Protein AF-A0A9P6CHI3-F1 (afdb_monomer)

Nearest PDB structures (foldseek):
  5nx4-assembly1_A  TM=9.427E-01  e=1.378E-02  Streptomyces clavuligerus
  7kje-assembly1_A  TM=9.302E-01  e=1.538E-02  Streptomyces coelicolor
  4okm-assembly4_D  TM=9.248E-01  e=1.718E-02  Streptomyces pristinaespiralis ATCC 25486
  8b4l-assembly1_E  TM=9.333E-01  e=3.154E-02  Streptomyces clavuligerus
  8b4l-assembly1_A  TM=8.328E-01  e=6.834E-02  Streptomyces clavuligerus

InterPro domains:
  IPR008949 Isoprenoid synthase domain superfamily [G3DSA:1.10.600.10] (3-107)
  IPR008949 Isoprenoid synthase domain superfamily [SSF48576] (6-106)
  IPR034686 Terpene cyclase-like 2 [PTHR35201] (8-106)

Solvent-accessible surface area (backbone atoms only — not comparable to full-atom values): 6126 Å² total; per-residue (Å²): 131,68,84,57,38,67,55,40,49,50,49,20,53,51,36,51,52,51,51,53,51,32,44,76,69,71,52,78,61,54,62,72,59,41,54,58,50,48,50,37,53,69,39,46,57,47,53,53,49,48,49,34,59,74,69,72,53,86,78,62,78,66,54,75,67,34,70,66,51,45,51,49,53,50,50,52,28,47,55,53,46,54,52,45,38,67,75,40,40,74,61,33,61,75,69,73,56,54,93,42,64,69,66,53,72,52,134

Radius of gyration: 15.34 Å; Cα contacts (8 Å, |Δi|>4): 81; chains: 1; bounding box: 32×26×42 Å

pLDDT: mean 85.3, std 9.57, range [45.44, 94.88]

Structure (mmCIF, N/CA/C/O backbone):
data_AF-A0A9P6CHI3-F1
#
_entry.id   AF-A0A9P6CHI3-F1
#
loop_
_atom_site.group_PDB
_atom_site.id
_atom_site.type_symbol
_atom_site.label_atom_id
_atom_site.label_alt_id
_atom_site.label_comp_id
_atom_site.label_asym_id
_atom_site.label_entity_id
_atom_site.label_seq_id
_atom_site.pdbx_PDB_ins_code
_atom_site.Cartn_x
_atom_site.Cartn_y
_atom_site.Cartn_z
_atom_site.occupancy
_atom_site.B_iso_or_equiv
_atom_site.auth_seq_id
_atom_site.auth_comp_id
_atom_site.auth_asym_id
_atom_site.auth_atom_id
_atom_site.pdbx_PDB_model_num
ATOM 1 N N . MET A 1 1 ? -2.474 8.419 19.616 1.00 45.44 1 MET A N 1
ATOM 2 C CA . MET A 1 1 ? -1.562 7.835 18.605 1.00 45.44 1 MET A CA 1
ATOM 3 C C . MET A 1 1 ? -1.744 6.331 18.642 1.00 45.44 1 MET A C 1
ATOM 5 O O . MET A 1 1 ? -1.205 5.679 19.534 1.00 45.44 1 MET A O 1
ATOM 9 N N . SER A 1 2 ? -2.576 5.803 17.744 1.00 46.03 2 SER A N 1
ATOM 10 C CA . SER A 1 2 ? -2.751 4.361 17.577 1.00 46.03 2 SER A CA 1
ATOM 11 C C . SER A 1 2 ? -1.383 3.705 17.366 1.00 46.03 2 SER A C 1
ATOM 13 O O . SER A 1 2 ? -0.561 4.189 16.589 1.00 46.03 2 SER A O 1
ATOM 15 N N . LYS A 1 3 ? -1.117 2.606 18.078 1.00 48.12 3 LYS A N 1
ATOM 16 C CA . LYS A 1 3 ? 0.150 1.854 18.017 1.00 48.12 3 LYS A CA 1
ATOM 17 C C . LYS A 1 3 ? 0.480 1.322 16.606 1.00 48.12 3 LYS A C 1
ATOM 19 O O . LYS A 1 3 ? 1.589 0.834 16.411 1.00 48.12 3 LYS A O 1
ATOM 24 N N . GLY A 1 4 ? -0.445 1.428 15.645 1.00 59.38 4 GLY A N 1
ATOM 25 C CA . GLY A 1 4 ? -0.225 1.115 14.229 1.00 59.38 4 GLY A CA 1
ATOM 26 C C . GLY A 1 4 ? 0.667 2.124 13.497 1.00 59.38 4 GLY A C 1
ATOM 27 O O . GLY A 1 4 ? 1.571 1.711 12.779 1.00 59.38 4 GLY A O 1
ATOM 28 N N . SER A 1 5 ? 0.544 3.433 13.769 1.00 67.88 5 SER A N 1
ATOM 29 C CA . SER A 1 5 ? 1.082 4.454 12.846 1.00 67.88 5 SER A CA 1
ATOM 30 C C . SER A 1 5 ? 2.611 4.464 12.714 1.00 67.88 5 SER A C 1
ATOM 32 O O . SER A 1 5 ? 3.135 4.792 11.653 1.00 67.88 5 SER A O 1
ATOM 34 N N . ILE A 1 6 ? 3.349 4.112 13.774 1.00 77.69 6 ILE A N 1
ATOM 35 C CA . ILE A 1 6 ? 4.821 4.037 13.727 1.00 77.69 6 ILE A CA 1
ATOM 36 C C . ILE A 1 6 ? 5.268 2.809 12.931 1.00 77.69 6 ILE A C 1
ATOM 38 O O . ILE A 1 6 ? 6.210 2.893 12.146 1.00 77.69 6 ILE A O 1
ATOM 42 N N . LYS A 1 7 ? 4.593 1.670 13.118 1.00 80.81 7 LYS A N 1
ATOM 43 C CA . LYS A 1 7 ? 4.885 0.453 12.358 1.00 80.81 7 LYS A CA 1
ATOM 44 C C . LYS A 1 7 ? 4.581 0.671 10.877 1.00 80.81 7 LYS A C 1
ATOM 46 O O . LYS A 1 7 ? 5.431 0.373 10.047 1.00 80.81 7 LYS A O 1
ATOM 51 N N . ASP A 1 8 ? 3.432 1.266 10.572 1.00 82.62 8 ASP A N 1
ATOM 52 C CA . ASP A 1 8 ? 3.013 1.551 9.197 1.00 82.62 8 ASP A CA 1
ATOM 53 C C . ASP A 1 8 ? 3.993 2.498 8.493 1.00 82.62 8 ASP A C 1
ATOM 55 O O . ASP A 1 8 ? 4.292 2.320 7.315 1.00 82.62 8 ASP A O 1
ATOM 59 N N . TYR A 1 9 ? 4.569 3.459 9.225 1.00 85.50 9 TYR A N 1
ATOM 60 C CA . TYR A 1 9 ? 5.637 4.317 8.710 1.00 85.50 9 TYR A CA 1
ATOM 61 C C . TYR A 1 9 ? 6.918 3.539 8.369 1.00 85.50 9 TYR A C 1
ATOM 63 O O . TYR A 1 9 ? 7.533 3.782 7.326 1.00 85.50 9 TYR A O 1
ATOM 71 N N . PHE A 1 10 ? 7.343 2.609 9.231 1.00 88.56 10 PHE A N 1
ATOM 72 C CA . PHE A 1 10 ? 8.522 1.781 8.964 1.00 88.56 10 PHE A CA 1
ATOM 73 C C . PHE A 1 10 ? 8.295 0.826 7.792 1.00 88.56 10 PHE A C 1
ATOM 75 O O . PHE A 1 10 ? 9.166 0.725 6.929 1.00 88.56 10 PHE A O 1
ATOM 82 N N . ASP A 1 11 ? 7.127 0.188 7.725 1.00 86.94 11 ASP A N 1
ATOM 83 C CA . ASP A 1 11 ? 6.750 -0.696 6.619 1.00 86.94 11 ASP A CA 1
ATOM 84 C C . ASP A 1 11 ? 6.699 0.082 5.297 1.00 86.94 11 ASP A C 1
ATOM 86 O O . ASP A 1 11 ? 7.265 -0.350 4.289 1.00 86.94 11 ASP A O 1
ATOM 90 N N . TRP A 1 12 ? 6.105 1.278 5.312 1.00 90.00 12 TRP A N 1
ATOM 91 C CA . TRP A 1 12 ? 6.104 2.178 4.164 1.00 90.00 12 TRP A CA 1
ATOM 92 C C . TRP A 1 12 ? 7.530 2.550 3.745 1.00 90.00 12 TRP A C 1
ATOM 94 O O . TRP A 1 12 ? 7.891 2.376 2.581 1.00 90.00 12 TRP A O 1
ATOM 104 N N . SER A 1 13 ? 8.374 2.983 4.684 1.00 89.94 13 SER A N 1
ATOM 105 C CA . SER A 1 13 ? 9.763 3.373 4.402 1.00 89.94 13 SER A CA 1
ATOM 106 C C . SER A 1 13 ? 10.578 2.214 3.817 1.00 89.94 13 SER A C 1
ATOM 108 O O . SER A 1 13 ? 11.299 2.391 2.834 1.00 89.94 13 SER A O 1
ATOM 110 N N . ALA A 1 14 ? 10.431 1.008 4.373 1.00 90.81 14 ALA A N 1
ATOM 111 C CA . ALA A 1 14 ? 11.078 -0.199 3.865 1.00 90.81 14 ALA A CA 1
ATOM 112 C C . ALA A 1 14 ? 10.615 -0.534 2.439 1.00 90.81 14 ALA A C 1
ATOM 114 O O . ALA A 1 14 ? 11.433 -0.881 1.584 1.00 90.81 14 ALA A O 1
ATOM 115 N N . SER A 1 15 ? 9.325 -0.353 2.149 1.00 88.88 15 SER A N 1
ATOM 116 C CA . SER A 1 15 ? 8.777 -0.593 0.813 1.00 88.88 15 SER A CA 1
ATOM 117 C C . SER A 1 15 ? 9.324 0.376 -0.247 1.00 88.88 15 SER A C 1
ATOM 119 O O . SER A 1 15 ? 9.562 -0.034 -1.383 1.00 88.88 15 SER A O 1
ATOM 121 N N . GLN A 1 16 ? 9.618 1.631 0.121 1.00 90.31 16 GLN A N 1
ATOM 122 C CA . GLN A 1 16 ? 10.277 2.587 -0.780 1.00 90.31 16 GLN A CA 1
ATOM 123 C C . GLN A 1 16 ? 11.701 2.133 -1.125 1.00 90.31 16 GLN A C 1
ATOM 125 O O . GLN A 1 16 ? 12.108 2.176 -2.285 1.00 90.31 16 GLN A O 1
ATOM 130 N N . ILE A 1 17 ? 12.448 1.642 -0.129 1.00 91.62 17 ILE A N 1
ATOM 131 C CA . ILE A 1 17 ? 13.798 1.096 -0.336 1.00 91.62 17 ILE A CA 1
ATOM 132 C C . ILE A 1 17 ? 13.740 -0.114 -1.274 1.00 91.62 17 ILE A C 1
ATOM 134 O O . ILE A 1 17 ? 14.544 -0.208 -2.203 1.00 91.62 17 ILE A O 1
ATOM 138 N N . GLN A 1 18 ? 12.769 -1.010 -1.077 1.00 88.75 18 GLN A N 1
ATOM 139 C CA . GLN A 1 18 ? 12.576 -2.174 -1.941 1.00 88.75 18 GLN A CA 1
ATOM 140 C C . GLN A 1 18 ? 12.250 -1.774 -3.385 1.00 88.75 18 GLN A C 1
ATOM 142 O O . GLN A 1 18 ? 12.853 -2.315 -4.311 1.00 88.75 18 GLN A O 1
ATOM 147 N N . GLN A 1 19 ? 11.370 -0.790 -3.597 1.00 87.12 19 GLN A N 1
ATOM 148 C CA . GLN A 1 19 ? 11.090 -0.273 -4.940 1.00 87.12 19 GLN A CA 1
ATOM 149 C C . GLN A 1 19 ? 12.341 0.298 -5.614 1.00 87.12 19 GLN A C 1
ATOM 151 O O . GLN A 1 19 ? 12.596 0.000 -6.780 1.00 87.12 19 GLN A O 1
ATOM 156 N N . CYS A 1 20 ? 13.134 1.095 -4.894 1.00 88.56 20 CYS A N 1
ATOM 157 C CA . CYS A 1 20 ? 14.396 1.626 -5.411 1.00 88.56 20 CYS A CA 1
ATOM 158 C C . CYS A 1 20 ? 15.378 0.500 -5.769 1.00 88.56 20 CYS A C 1
ATOM 160 O O . CYS A 1 20 ? 16.017 0.550 -6.819 1.00 88.56 20 CYS A O 1
ATOM 162 N N . SER A 1 21 ? 15.470 -0.533 -4.928 1.00 89.69 21 SER A N 1
ATOM 163 C CA . SER A 1 21 ? 16.312 -1.707 -5.178 1.00 89.69 21 SER A CA 1
ATOM 164 C C . SER A 1 21 ? 15.892 -2.445 -6.449 1.00 89.69 21 SER A C 1
ATOM 166 O O . SER A 1 21 ? 16.733 -2.680 -7.313 1.00 89.69 21 SER A O 1
ATOM 168 N N . ASN A 1 22 ? 14.596 -2.738 -6.609 1.00 87.12 22 ASN A N 1
ATOM 169 C CA . ASN A 1 22 ? 14.054 -3.401 -7.800 1.00 87.12 22 ASN A CA 1
ATOM 170 C C . ASN A 1 22 ? 14.358 -2.610 -9.077 1.00 87.12 22 ASN A C 1
ATOM 172 O O . ASN A 1 22 ? 14.761 -3.189 -10.085 1.00 87.12 22 ASN A O 1
ATOM 176 N N . ARG A 1 23 ? 14.247 -1.279 -9.006 1.00 84.88 23 ARG A N 1
ATOM 177 C CA . ARG A 1 23 ? 14.569 -0.377 -10.116 1.00 84.88 23 ARG A CA 1
ATOM 178 C C . ARG A 1 23 ? 16.051 -0.440 -10.494 1.00 84.88 23 ARG A C 1
ATOM 180 O O . ARG A 1 23 ? 16.372 -0.561 -11.669 1.00 84.88 23 ARG A O 1
ATOM 187 N N . ASN A 1 24 ? 16.950 -0.444 -9.506 1.00 87.94 24 ASN A N 1
ATOM 188 C CA . ASN A 1 24 ? 18.398 -0.530 -9.740 1.00 87.94 24 ASN A CA 1
ATOM 189 C C . ASN A 1 24 ? 18.823 -1.823 -10.450 1.00 87.94 24 ASN A C 1
ATOM 191 O O . ASN A 1 24 ? 19.804 -1.815 -11.192 1.00 87.94 24 ASN A O 1
ATOM 195 N N . ILE A 1 25 ? 18.106 -2.926 -10.224 1.00 89.25 25 ILE A N 1
ATOM 196 C CA . ILE A 1 25 ? 18.398 -4.223 -10.852 1.00 89.25 25 ILE A CA 1
ATOM 197 C C . ILE A 1 25 ? 17.509 -4.521 -12.071 1.00 89.25 25 ILE A C 1
ATOM 199 O O . ILE A 1 25 ? 17.573 -5.628 -12.599 1.00 89.25 25 ILE A O 1
ATOM 203 N N . ASN A 1 26 ? 16.690 -3.560 -12.523 1.00 85.06 26 ASN A N 1
ATOM 204 C CA . ASN A 1 26 ? 15.691 -3.733 -13.588 1.00 85.06 26 ASN A CA 1
ATOM 205 C C . ASN A 1 26 ? 14.770 -4.949 -13.374 1.00 85.06 26 ASN A C 1
ATOM 207 O O . ASN A 1 26 ? 14.400 -5.644 -14.321 1.00 85.06 26 ASN A O 1
ATOM 211 N N . HIS A 1 27 ? 14.417 -5.230 -12.121 1.00 86.50 27 HIS A N 1
ATOM 212 C CA . HIS A 1 27 ? 13.530 -6.333 -11.780 1.00 86.50 27 HIS A CA 1
ATOM 213 C C . HIS A 1 27 ? 12.074 -5.871 -11.810 1.00 86.50 27 HIS A C 1
ATOM 215 O O . HIS A 1 27 ? 11.676 -4.990 -11.044 1.00 86.50 27 HIS A O 1
ATOM 221 N N . LEU A 1 28 ? 11.280 -6.500 -12.677 1.00 86.19 28 LEU A N 1
ATOM 222 C CA . LEU A 1 28 ? 9.831 -6.358 -12.698 1.00 86.19 28 LEU A CA 1
ATOM 223 C C . LEU A 1 28 ? 9.214 -7.457 -11.813 1.00 86.19 28 LEU A C 1
ATOM 225 O O . LEU A 1 28 ? 9.402 -8.636 -12.128 1.00 86.19 28 LEU A O 1
ATOM 229 N N . PRO A 1 29 ? 8.512 -7.106 -10.719 1.00 87.56 29 PRO A N 1
ATOM 230 C CA . PRO A 1 29 ? 7.838 -8.092 -9.880 1.00 87.56 29 PRO A CA 1
ATOM 231 C C . PRO A 1 29 ? 6.710 -8.793 -10.641 1.00 87.56 29 PRO A C 1
ATOM 233 O O . PRO A 1 29 ? 6.126 -8.222 -11.565 1.00 87.56 29 PRO A O 1
ATOM 236 N N . THR A 1 30 ? 6.345 -9.997 -10.205 1.00 89.50 30 THR A N 1
ATOM 237 C CA . THR A 1 30 ? 5.094 -10.631 -10.649 1.00 89.50 30 THR A CA 1
ATOM 238 C C . THR A 1 30 ? 3.874 -9.829 -10.180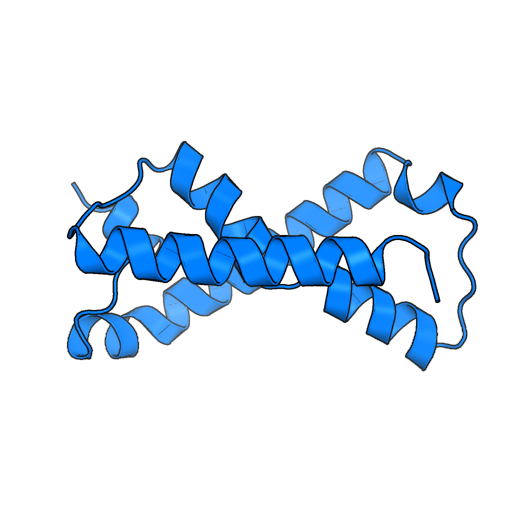 1.00 89.50 30 THR A C 1
ATOM 240 O O . THR A 1 30 ? 3.973 -9.004 -9.270 1.00 89.50 30 THR A O 1
ATOM 243 N N . VAL A 1 31 ? 2.700 -10.072 -10.774 1.00 90.06 31 VAL A N 1
ATOM 244 C CA . VAL A 1 31 ? 1.449 -9.379 -10.400 1.00 90.06 31 VAL A CA 1
ATOM 245 C C . VAL A 1 31 ? 1.162 -9.503 -8.899 1.00 90.06 31 VAL A C 1
ATOM 247 O O . VAL A 1 31 ? 0.879 -8.500 -8.245 1.00 90.06 31 VAL A O 1
ATOM 250 N N . ASP A 1 32 ? 1.287 -10.706 -8.337 1.00 90.56 32 ASP A N 1
ATOM 251 C CA . ASP A 1 32 ? 0.989 -10.958 -6.922 1.00 90.56 32 ASP A CA 1
ATOM 252 C C . ASP A 1 32 ? 1.981 -10.250 -5.988 1.00 90.56 32 ASP A C 1
ATOM 254 O O . ASP A 1 32 ? 1.583 -9.606 -5.012 1.00 90.56 32 ASP A O 1
ATOM 258 N N . GLU A 1 33 ? 3.277 -10.299 -6.311 1.00 89.31 33 GLU A N 1
ATOM 259 C CA . GLU A 1 33 ? 4.317 -9.574 -5.571 1.00 89.31 33 GLU A CA 1
ATOM 260 C C . GLU A 1 33 ? 4.107 -8.060 -5.658 1.00 89.31 33 GLU A C 1
ATOM 262 O O . GLU A 1 33 ? 4.263 -7.344 -4.663 1.00 89.31 33 GLU A O 1
ATOM 267 N N . PHE A 1 34 ? 3.715 -7.571 -6.837 1.00 90.00 34 PHE A N 1
ATOM 268 C CA . PHE A 1 34 ? 3.454 -6.161 -7.069 1.00 90.00 34 PHE A CA 1
ATOM 269 C C . PHE A 1 34 ? 2.274 -5.659 -6.239 1.00 90.00 34 PHE A C 1
ATOM 271 O O . PHE A 1 34 ? 2.405 -4.613 -5.611 1.00 90.00 34 PHE A O 1
ATOM 278 N N . ILE A 1 35 ? 1.158 -6.394 -6.168 1.00 90.56 35 ILE A N 1
ATOM 279 C CA . ILE A 1 35 ? -0.010 -6.001 -5.359 1.00 90.56 35 ILE A CA 1
ATOM 280 C C . ILE A 1 35 ? 0.377 -5.854 -3.883 1.00 90.56 35 ILE A C 1
ATOM 282 O O . ILE A 1 35 ? 0.057 -4.842 -3.253 1.00 90.56 35 ILE A O 1
ATOM 286 N N . ILE A 1 36 ? 1.101 -6.834 -3.331 1.00 88.69 36 ILE A N 1
ATOM 287 C CA . ILE A 1 36 ? 1.536 -6.809 -1.927 1.00 88.69 36 ILE A CA 1
ATOM 288 C C . ILE A 1 36 ? 2.468 -5.620 -1.683 1.00 88.69 36 ILE A C 1
ATOM 290 O O . ILE A 1 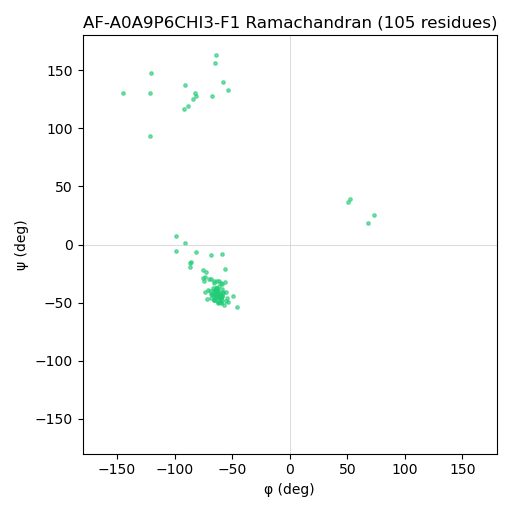36 ? 2.242 -4.833 -0.763 1.00 88.69 36 ILE A O 1
ATOM 294 N N . MET A 1 37 ? 3.482 -5.453 -2.534 1.00 88.44 37 MET A N 1
ATOM 295 C CA . MET A 1 37 ? 4.422 -4.340 -2.436 1.00 88.44 37 MET A CA 1
ATOM 296 C C . MET A 1 37 ? 3.697 -2.992 -2.561 1.00 88.44 37 MET A C 1
ATOM 298 O O . MET A 1 37 ? 3.933 -2.092 -1.756 1.00 88.44 37 MET A O 1
ATOM 302 N N . ARG A 1 38 ? 2.788 -2.838 -3.532 1.00 89.44 38 ARG A N 1
ATOM 303 C CA . ARG A 1 38 ? 2.103 -1.571 -3.823 1.00 89.44 38 ARG A CA 1
ATOM 304 C C . ARG A 1 38 ? 1.238 -1.112 -2.650 1.00 89.44 38 ARG A C 1
ATOM 306 O O . ARG A 1 38 ? 1.316 0.067 -2.292 1.00 89.44 38 ARG A O 1
ATOM 313 N N . ARG A 1 39 ? 0.526 -2.031 -1.985 1.00 88.62 39 ARG A N 1
ATOM 314 C CA . ARG A 1 39 ? -0.265 -1.748 -0.770 1.00 88.62 39 ARG A CA 1
ATOM 315 C C . ARG A 1 39 ? 0.577 -1.185 0.379 1.00 88.62 39 ARG A C 1
ATOM 317 O O . ARG A 1 39 ? 0.109 -0.308 1.095 1.00 88.62 39 ARG A O 1
ATOM 324 N N . CYS A 1 40 ? 1.832 -1.608 0.527 1.00 85.38 40 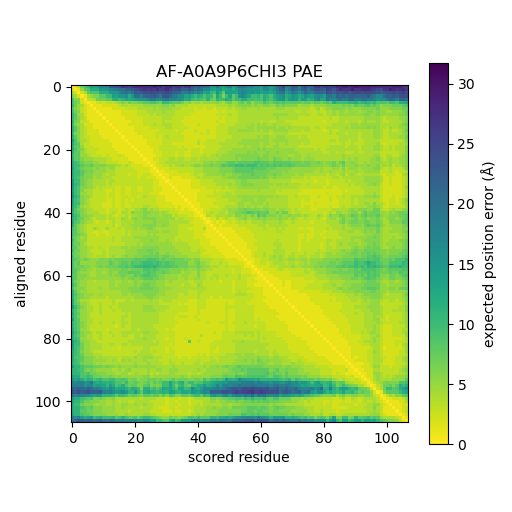CYS A N 1
ATOM 325 C CA . CYS A 1 40 ? 2.739 -1.017 1.519 1.00 85.38 40 CYS A CA 1
ATOM 326 C C . CYS A 1 40 ? 3.229 0.385 1.111 1.00 85.38 40 CYS A C 1
ATOM 328 O O . CYS A 1 40 ? 3.515 1.221 1.965 1.00 85.38 40 CYS A O 1
ATOM 330 N N . THR A 1 41 ? 3.298 0.671 -0.191 1.00 84.94 41 THR A N 1
ATOM 331 C CA . THR A 1 41 ? 3.963 1.878 -0.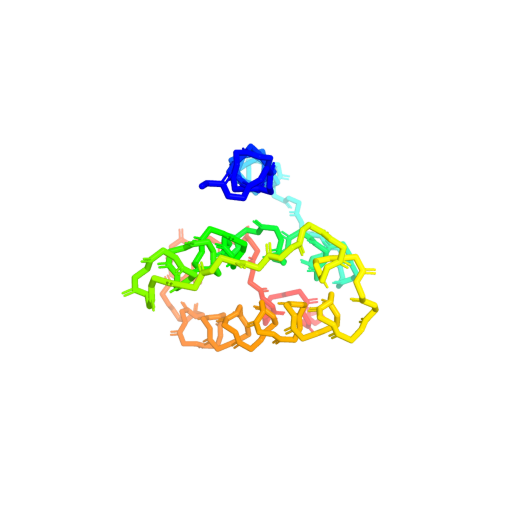718 1.00 84.94 41 THR A CA 1
ATOM 332 C C . THR A 1 41 ? 3.073 3.113 -0.779 1.00 84.94 41 THR A C 1
ATOM 334 O O . THR A 1 41 ? 3.584 4.231 -0.821 1.00 84.94 41 THR A O 1
ATOM 337 N N . VAL A 1 42 ? 1.751 2.928 -0.748 1.00 85.19 42 VAL A N 1
ATOM 338 C CA . VAL A 1 42 ? 0.773 4.024 -0.808 1.00 85.19 42 VAL A CA 1
ATOM 339 C C . VAL A 1 42 ? 0.657 4.791 0.512 1.00 85.19 42 VAL A C 1
ATOM 341 O O . VAL A 1 42 ? 0.244 5.947 0.520 1.00 85.19 42 VAL A O 1
ATOM 344 N N . GLY A 1 43 ? 1.0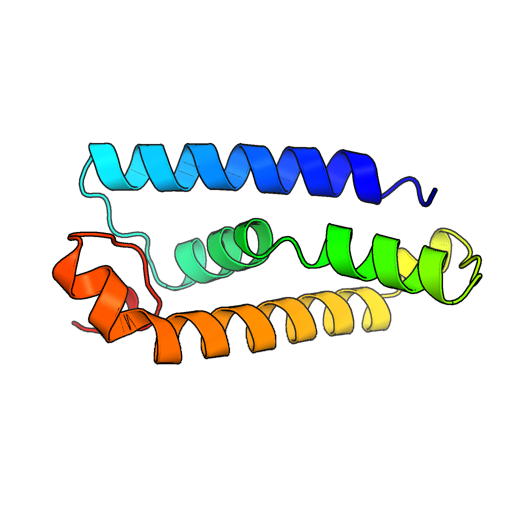49 4.168 1.629 1.00 84.00 43 GLY A N 1
ATOM 345 C CA . GLY A 1 43 ? 1.031 4.804 2.946 1.00 84.00 43 GLY A CA 1
ATOM 346 C C . GLY A 1 43 ? -0.371 4.984 3.540 1.00 84.00 43 GLY A C 1
ATOM 347 O O . GLY A 1 43 ? -0.564 5.873 4.367 1.00 84.00 43 GLY A O 1
ATOM 348 N N . ALA A 1 44 ? -1.347 4.156 3.146 1.00 85.31 44 ALA A N 1
ATOM 349 C CA . ALA A 1 44 ? -2.738 4.264 3.598 1.00 85.31 44 ALA A CA 1
ATOM 350 C C . ALA A 1 44 ? -2.879 4.236 5.130 1.00 85.31 44 ALA A C 1
ATOM 352 O O . ALA A 1 44 ? -3.600 5.065 5.676 1.00 85.31 44 ALA A O 1
ATOM 353 N N . GLY A 1 45 ? -2.120 3.387 5.835 1.00 83.94 45 GLY A N 1
ATOM 354 C CA . GLY A 1 45 ? -2.151 3.33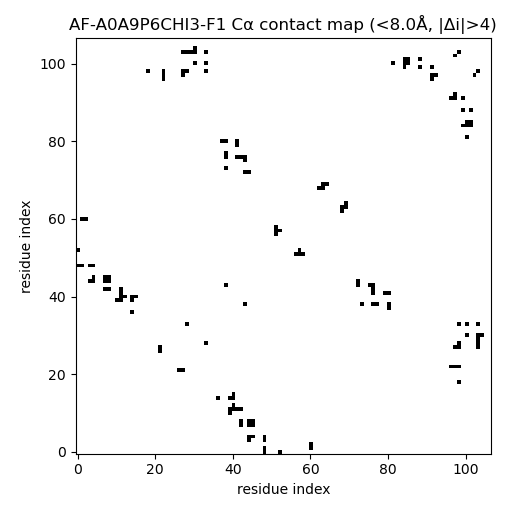4 7.306 1.00 83.94 45 GLY A CA 1
ATOM 355 C C . GLY A 1 45 ? -1.763 4.659 7.981 1.00 83.94 45 GLY A C 1
ATOM 356 O O . GLY A 1 45 ? -2.340 5.046 8.997 1.00 83.94 45 GLY A O 1
ATOM 357 N N . MET A 1 46 ? -0.854 5.434 7.375 1.00 85.50 46 MET A N 1
ATOM 358 C CA . MET A 1 46 ? -0.530 6.778 7.869 1.00 85.50 46 MET A CA 1
ATOM 359 C C . MET A 1 46 ? -1.695 7.752 7.653 1.00 85.50 46 MET A C 1
ATOM 361 O O . MET A 1 46 ? -1.993 8.554 8.537 1.00 85.50 46 MET A O 1
ATOM 365 N N . VAL A 1 47 ? -2.378 7.666 6.507 1.00 87.06 47 VAL A N 1
ATOM 366 C CA . VAL A 1 47 ? -3.563 8.486 6.202 1.00 87.06 47 VAL A CA 1
ATOM 367 C C . VAL A 1 47 ? -4.710 8.156 7.155 1.00 87.06 47 VAL A C 1
ATOM 369 O O . VAL A 1 47 ? -5.337 9.065 7.692 1.00 87.06 47 VAL A O 1
ATOM 372 N N . GLU A 1 48 ? -4.957 6.877 7.427 1.00 86.94 48 GLU A N 1
ATOM 373 C CA . GLU A 1 48 ? -5.964 6.426 8.393 1.00 86.94 48 GLU A CA 1
ATOM 374 C C . GLU A 1 48 ? -5.685 6.981 9.797 1.00 86.94 48 GLU A C 1
ATOM 376 O O . GLU A 1 48 ? -6.585 7.537 10.429 1.00 86.94 48 GLU A O 1
ATOM 381 N N . ALA A 1 49 ? -4.426 6.937 10.248 1.00 85.31 49 ALA A N 1
ATOM 382 C CA . ALA A 1 49 ? -4.018 7.534 11.520 1.00 85.31 49 ALA A CA 1
ATOM 383 C C . ALA A 1 49 ? -4.209 9.063 11.544 1.00 85.31 49 ALA A C 1
ATOM 385 O O . ALA A 1 49 ? -4.598 9.629 12.570 1.00 85.31 49 ALA A O 1
ATOM 386 N N . MET A 1 50 ? -3.960 9.747 10.421 1.00 87.06 50 MET A N 1
ATOM 387 C CA . MET A 1 50 ? -4.240 11.179 10.292 1.00 87.06 50 MET A CA 1
ATOM 388 C C . MET A 1 50 ? -5.740 11.473 10.360 1.00 87.06 50 MET A C 1
ATOM 390 O O . MET A 1 50 ? -6.123 12.452 10.997 1.00 87.06 50 MET A O 1
ATOM 394 N N . VAL A 1 51 ? -6.590 10.651 9.737 1.00 88.69 51 VAL A N 1
ATOM 395 C CA . VAL A 1 51 ? -8.055 10.812 9.772 1.00 88.69 51 VAL A CA 1
ATOM 396 C C . VAL A 1 51 ? -8.589 10.613 11.188 1.00 88.69 51 VAL A C 1
ATOM 398 O O . VAL A 1 51 ? -9.336 11.464 11.668 1.00 88.69 51 VAL A O 1
ATOM 401 N N . GLU A 1 52 ? -8.163 9.548 11.873 1.00 88.06 52 GLU A N 1
ATOM 402 C CA . GLU A 1 52 ? -8.514 9.284 13.274 1.00 88.06 52 GLU A CA 1
ATOM 403 C C . GLU A 1 52 ? -8.183 10.501 14.152 1.00 88.06 52 GLU A C 1
ATOM 405 O O . GLU A 1 52 ? -9.047 11.023 14.861 1.00 88.06 52 GLU A O 1
ATOM 410 N N . HIS A 1 53 ? -6.960 11.026 14.019 1.00 87.00 53 HIS A N 1
ATOM 411 C CA . HIS A 1 53 ? -6.525 12.205 14.761 1.00 87.00 53 HIS A CA 1
ATOM 412 C C . HIS A 1 53 ? -7.305 13.476 14.389 1.00 87.00 53 HIS A C 1
ATOM 414 O O . HIS A 1 53 ? -7.733 14.213 15.274 1.00 87.00 53 HIS A O 1
ATOM 420 N N . SER A 1 54 ? -7.515 13.731 13.094 1.00 91.81 54 SER A N 1
ATOM 421 C CA . SER A 1 54 ? -8.157 14.962 12.600 1.00 91.81 54 SER A CA 1
ATOM 422 C C . SER A 1 54 ? -9.637 15.044 12.969 1.00 91.81 54 SER A C 1
ATOM 424 O O . SER A 1 54 ? -10.168 16.137 13.147 1.00 91.81 54 SER A O 1
ATOM 426 N N . LEU A 1 55 ? -10.304 13.893 13.088 1.00 92.38 55 LEU A N 1
ATOM 427 C CA . LEU A 1 55 ? -11.703 13.801 13.502 1.00 92.38 55 LEU A CA 1
ATOM 428 C C . LEU A 1 55 ? -11.866 13.644 15.020 1.00 92.38 55 LEU A C 1
ATOM 430 O O . LEU A 1 55 ? -12.995 13.556 15.499 1.00 92.38 55 LEU A O 1
ATOM 434 N N . ASN A 1 56 ? -10.759 13.628 15.772 1.00 90.94 56 ASN A N 1
ATOM 435 C CA . ASN A 1 56 ? -10.735 13.395 17.215 1.00 90.94 56 ASN A CA 1
ATOM 436 C C . ASN A 1 56 ? -11.477 12.105 17.617 1.00 90.94 56 ASN A C 1
ATOM 438 O O . ASN A 1 56 ? -12.204 12.064 18.611 1.00 90.94 56 ASN A O 1
ATOM 442 N N . ILE A 1 57 ? -11.317 11.064 16.799 1.00 89.12 57 ILE A N 1
ATOM 443 C CA . ILE A 1 57 ? -11.832 9.721 17.057 1.00 89.12 57 ILE A CA 1
ATOM 444 C C . ILE A 1 57 ? -10.728 8.957 17.795 1.00 89.12 57 ILE A C 1
ATOM 446 O O . ILE A 1 57 ? -9.562 9.065 17.437 1.00 89.12 57 ILE A O 1
ATOM 450 N N . ASP A 1 58 ? -11.084 8.195 18.827 1.00 87.19 58 ASP A N 1
ATOM 451 C CA . ASP A 1 58 ? -10.155 7.302 19.530 1.00 87.19 58 ASP A CA 1
ATOM 452 C C . ASP A 1 58 ? -10.698 5.875 19.436 1.00 87.19 58 ASP A C 1
ATOM 454 O O . ASP A 1 58 ? -11.590 5.476 20.194 1.00 87.19 58 ASP A O 1
ATOM 458 N N . LEU A 1 59 ? -10.241 5.126 18.428 1.00 86.19 59 LEU A N 1
ATOM 459 C CA . LEU A 1 59 ? -10.708 3.763 18.208 1.00 86.19 59 LEU A CA 1
ATOM 460 C C . LEU A 1 59 ? -9.948 2.790 19.118 1.00 86.19 59 LEU A C 1
ATOM 462 O O . LEU A 1 59 ? -8.713 2.752 19.126 1.00 86.19 59 LEU A O 1
ATOM 466 N N . PRO A 1 60 ? -10.654 1.905 19.845 1.00 89.88 60 PRO A N 1
ATOM 467 C CA . PRO A 1 60 ? -9.997 0.841 20.584 1.00 89.88 60 PRO A CA 1
ATOM 468 C C . PRO A 1 60 ? -9.146 -0.050 19.671 1.00 89.88 60 PRO A C 1
ATOM 470 O O . PRO A 1 60 ? -9.577 -0.460 18.596 1.00 89.88 60 PRO A O 1
ATOM 473 N N . SER A 1 61 ? -7.966 -0.459 20.143 1.00 84.81 61 SER A N 1
ATOM 474 C CA . SER A 1 61 ? -7.010 -1.246 19.338 1.00 84.81 61 SER A CA 1
ATOM 475 C C . SER A 1 61 ? -7.544 -2.565 18.753 1.00 84.81 61 SER A C 1
ATOM 477 O O . SER A 1 61 ? -6.966 -3.081 17.799 1.00 84.81 61 SER A O 1
ATOM 479 N N . TYR A 1 62 ? -8.619 -3.134 19.310 1.00 88.75 62 TYR A N 1
ATOM 480 C CA . TYR A 1 62 ? -9.240 -4.344 18.766 1.00 88.75 62 TYR A CA 1
ATOM 481 C C . TYR A 1 62 ? -10.001 -4.081 17.458 1.00 88.75 62 TYR A C 1
ATOM 483 O O . TYR A 1 62 ? -10.139 -5.006 16.667 1.00 88.75 62 TYR A O 1
ATOM 491 N N . VAL A 1 63 ? -10.443 -2.843 17.204 1.00 89.69 63 VAL A N 1
ATOM 492 C CA . VAL A 1 63 ? -11.150 -2.455 15.972 1.00 89.69 63 VAL A CA 1
ATOM 493 C C . VAL A 1 63 ? -10.240 -2.645 14.761 1.00 89.69 63 VAL A C 1
ATOM 495 O O . VAL A 1 63 ? -10.651 -3.228 13.768 1.00 89.69 63 VAL A O 1
ATOM 498 N N . PHE A 1 64 ? -8.961 -2.282 14.878 1.00 84.94 64 PHE A N 1
ATOM 499 C CA . PHE A 1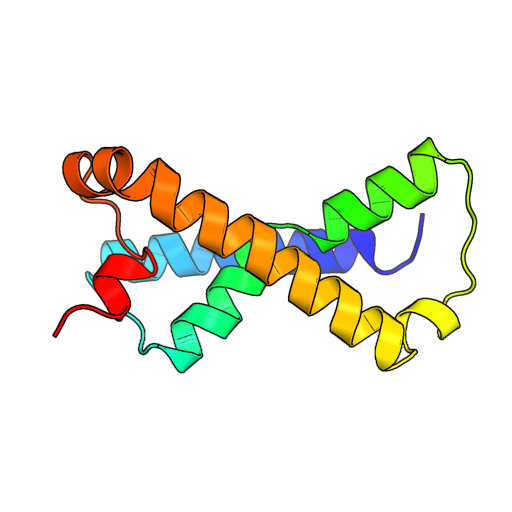 64 ? -7.958 -2.500 13.826 1.00 84.94 64 PHE A CA 1
ATOM 500 C C . PHE A 1 64 ? -7.604 -3.980 13.596 1.00 84.94 64 PHE A C 1
ATOM 502 O O . PHE A 1 64 ? -6.886 -4.303 12.654 1.00 84.94 64 PHE A O 1
ATOM 509 N N . LYS A 1 65 ? -8.076 -4.889 14.460 1.00 87.31 65 LYS A N 1
ATOM 510 C CA . LYS A 1 65 ? -7.937 -6.343 14.289 1.00 87.31 65 LYS A CA 1
ATOM 511 C C . LYS A 1 65 ? -9.199 -6.983 13.712 1.00 87.31 65 LYS A C 1
ATOM 513 O O . LYS A 1 65 ? -9.186 -8.185 13.451 1.00 87.31 65 LYS A O 1
ATOM 518 N N . ASP A 1 66 ? -10.274 -6.213 13.550 1.00 93.12 66 ASP A N 1
ATOM 519 C CA . ASP A 1 66 ? -11.504 -6.702 12.952 1.00 93.12 66 ASP A CA 1
ATOM 520 C C . ASP A 1 66 ? -11.265 -7.007 11.459 1.00 93.12 66 ASP A C 1
ATOM 522 O O . ASP A 1 66 ? -10.752 -6.147 10.732 1.00 93.12 66 ASP A O 1
ATOM 526 N N . PRO A 1 67 ? -11.617 -8.212 10.972 1.00 93.62 67 PRO A N 1
ATOM 527 C CA . PRO A 1 67 ? -11.410 -8.590 9.576 1.00 93.62 67 PRO A CA 1
ATOM 528 C C . PRO A 1 67 ? -12.059 -7.635 8.569 1.00 93.62 67 PRO A C 1
ATOM 530 O O . PRO A 1 67 ? -11.519 -7.440 7.478 1.00 93.62 67 PRO A O 1
ATOM 533 N N . VAL A 1 68 ? -13.197 -7.025 8.916 1.00 94.88 68 VAL A N 1
ATOM 534 C CA . VAL A 1 68 ? -13.889 -6.056 8.059 1.00 94.88 68 VAL A CA 1
ATOM 535 C C . VAL A 1 68 ? -13.066 -4.781 7.950 1.00 94.88 68 VAL A C 1
ATOM 537 O O . VAL A 1 68 ? -12.840 -4.302 6.843 1.00 94.88 68 VAL A O 1
ATOM 540 N N . VAL A 1 69 ? -12.553 -4.269 9.071 1.00 90.12 69 VAL A N 1
ATOM 541 C CA . VAL A 1 69 ? -11.727 -3.051 9.097 1.00 90.12 69 VAL A CA 1
ATOM 542 C C . VAL A 1 69 ? -10.425 -3.258 8.323 1.00 90.12 69 VAL A C 1
ATOM 544 O O . VAL A 1 69 ? -10.054 -2.414 7.510 1.00 90.12 69 VAL A O 1
ATOM 547 N N . ILE A 1 70 ? -9.775 -4.413 8.492 1.00 89.38 70 ILE A N 1
ATOM 548 C CA . ILE A 1 70 ? -8.578 -4.779 7.718 1.00 89.38 70 ILE A CA 1
ATOM 549 C C . ILE A 1 70 ? -8.897 -4.826 6.217 1.00 89.38 70 ILE A C 1
ATOM 551 O O . ILE A 1 70 ? -8.160 -4.262 5.409 1.00 89.38 70 ILE A O 1
ATOM 555 N N . SER A 1 71 ? -10.008 -5.464 5.838 1.00 91.94 71 SER A N 1
ATOM 556 C CA . SER A 1 71 ? -10.422 -5.564 4.431 1.00 91.94 71 SER A CA 1
ATOM 557 C C . SER A 1 71 ? -10.752 -4.193 3.834 1.00 91.94 71 SER A C 1
ATOM 559 O O . SER A 1 71 ? -10.412 -3.921 2.685 1.00 91.94 71 SER A O 1
ATOM 561 N N . MET A 1 72 ? -11.370 -3.304 4.617 1.00 91.25 72 MET A N 1
ATOM 562 C CA . MET A 1 72 ? -11.639 -1.923 4.212 1.00 91.25 72 MET A CA 1
ATOM 563 C C . MET A 1 72 ? -10.345 -1.137 3.985 1.00 91.25 72 MET A C 1
ATOM 565 O O . MET A 1 72 ? -10.224 -0.474 2.958 1.00 91.25 72 MET A O 1
ATOM 569 N N . SER A 1 73 ? -9.367 -1.247 4.887 1.00 88.75 73 SER A N 1
ATOM 570 C CA . SER A 1 73 ? -8.056 -0.597 4.740 1.00 88.75 73 SER A CA 1
ATOM 571 C C . SER A 1 73 ? -7.315 -1.074 3.482 1.00 88.75 73 SER A C 1
ATOM 573 O O . SER A 1 73 ? -6.796 -0.272 2.697 1.00 88.75 73 SER A O 1
ATOM 575 N N . GLN A 1 74 ? -7.345 -2.384 3.210 1.00 90.00 74 GLN A N 1
ATOM 576 C CA . GLN A 1 74 ? -6.787 -2.952 1.979 1.00 90.00 74 GLN A CA 1
ATOM 577 C C . GLN A 1 74 ? -7.504 -2.429 0.729 1.00 90.00 74 GLN A C 1
ATOM 579 O O . GLN A 1 74 ? -6.843 -2.031 -0.227 1.00 90.00 74 GLN A O 1
ATOM 584 N N . ALA A 1 75 ? -8.838 -2.369 0.745 1.00 91.94 75 ALA A N 1
ATOM 585 C CA . ALA A 1 75 ? -9.617 -1.850 -0.376 1.00 91.94 75 ALA A CA 1
ATOM 586 C C . ALA A 1 75 ? -9.341 -0.360 -0.639 1.00 91.94 75 ALA A C 1
ATOM 588 O O . ALA A 1 75 ? -9.212 0.049 -1.790 1.00 91.94 75 ALA A O 1
ATOM 589 N N . ILE A 1 76 ? -9.207 0.455 0.411 1.00 90.44 76 ILE A N 1
ATOM 590 C CA . ILE A 1 76 ? -8.834 1.871 0.284 1.00 90.44 76 ILE A CA 1
ATOM 591 C C . ILE A 1 76 ? -7.432 1.998 -0.319 1.00 90.44 76 ILE A C 1
ATOM 593 O O . ILE A 1 76 ? -7.239 2.780 -1.250 1.00 90.44 76 ILE A O 1
ATOM 597 N N . SER A 1 77 ? -6.477 1.200 0.169 1.00 90.88 77 SER A N 1
ATOM 598 C CA . SER A 1 77 ? -5.112 1.156 -0.368 1.00 90.88 77 SER A CA 1
ATOM 599 C C . SER A 1 77 ? -5.117 0.850 -1.866 1.00 90.88 77 SER A C 1
ATOM 601 O O . SER A 1 77 ? -4.518 1.588 -2.642 1.00 90.88 77 SER A O 1
ATOM 603 N N . ASP A 1 78 ? -5.867 -0.174 -2.277 1.00 91.94 78 ASP A N 1
ATOM 604 C CA . ASP A 1 78 ? -6.023 -0.566 -3.678 1.00 91.94 78 ASP A CA 1
ATOM 605 C C . ASP A 1 78 ? -6.622 0.559 -4.525 1.00 91.94 78 ASP A C 1
ATOM 607 O O . ASP A 1 78 ? -6.068 0.915 -5.561 1.00 91.94 78 ASP A O 1
ATOM 611 N N . ILE A 1 79 ? -7.726 1.168 -4.083 1.00 92.25 79 ILE A N 1
ATOM 612 C CA . ILE A 1 79 ? -8.391 2.244 -4.831 1.00 92.25 79 ILE A CA 1
ATOM 613 C C . ILE A 1 79 ? -7.438 3.423 -5.054 1.00 92.25 79 ILE A C 1
ATOM 615 O O . ILE A 1 79 ? -7.367 3.950 -6.169 1.00 92.25 79 ILE A O 1
ATOM 619 N N . ILE A 1 80 ? -6.691 3.828 -4.023 1.00 91.06 80 ILE A N 1
ATOM 620 C CA . ILE A 1 80 ? -5.725 4.928 -4.124 1.00 91.06 80 ILE A CA 1
ATOM 621 C C . ILE A 1 80 ? -4.578 4.538 -5.063 1.00 91.06 80 ILE A C 1
ATOM 623 O O . ILE A 1 80 ? -4.239 5.311 -5.962 1.00 91.06 80 ILE A O 1
ATOM 627 N N . SER A 1 81 ? -4.004 3.345 -4.887 1.00 91.50 81 SER A N 1
ATOM 628 C CA . SER A 1 81 ? -2.882 2.852 -5.689 1.00 91.50 81 SER A CA 1
ATOM 629 C C . SER A 1 81 ? -3.238 2.696 -7.162 1.00 91.50 81 SER A C 1
ATOM 631 O O . SER A 1 81 ? -2.539 3.241 -8.008 1.00 91.50 81 SER A O 1
ATOM 633 N N . TRP A 1 82 ? -4.337 2.018 -7.491 1.00 92.12 82 TRP A N 1
ATOM 634 C CA . TRP A 1 82 ? -4.739 1.787 -8.882 1.00 92.12 82 TRP A CA 1
ATOM 635 C C . TRP A 1 82 ? -5.111 3.074 -9.594 1.00 92.12 82 TRP A C 1
ATOM 637 O O . TRP A 1 82 ? -4.731 3.275 -10.747 1.00 92.12 82 TRP A O 1
ATOM 647 N N . SER A 1 83 ? -5.790 3.983 -8.895 1.00 93.06 83 SER A N 1
ATOM 648 C CA . SER A 1 83 ? -6.065 5.307 -9.446 1.00 93.06 83 SER A CA 1
ATOM 649 C C . SER A 1 83 ? -4.761 6.048 -9.733 1.00 93.06 83 SER A C 1
ATOM 651 O O . SER A 1 83 ? -4.601 6.598 -10.821 1.00 93.06 83 SER A O 1
ATOM 653 N N . ASN A 1 84 ? -3.809 6.033 -8.792 1.00 90.94 84 ASN A N 1
ATOM 654 C CA . ASN A 1 84 ? -2.506 6.657 -8.989 1.00 90.94 84 ASN A CA 1
ATOM 655 C C . ASN A 1 84 ? -1.795 6.081 -10.215 1.00 90.94 84 ASN A C 1
ATOM 657 O O . ASN A 1 84 ? -1.446 6.865 -11.089 1.00 90.94 84 ASN A O 1
ATOM 661 N N . ASP A 1 85 ? -1.679 4.757 -10.314 1.00 91.31 85 ASP A N 1
ATOM 662 C CA . ASP A 1 85 ? -0.970 4.068 -11.397 1.00 91.31 85 ASP A CA 1
ATOM 663 C C . ASP A 1 85 ? -1.543 4.417 -12.776 1.00 91.31 85 ASP A C 1
ATOM 665 O O . ASP A 1 85 ? -0.786 4.684 -13.708 1.00 91.31 85 ASP A O 1
ATOM 669 N N . ILE A 1 86 ? -2.873 4.483 -12.905 1.00 91.00 86 ILE A N 1
ATOM 670 C CA . ILE A 1 86 ? -3.542 4.844 -14.163 1.00 91.00 86 ILE A CA 1
ATOM 671 C C . ILE A 1 86 ? -3.239 6.298 -14.549 1.00 91.00 86 ILE A C 1
ATOM 673 O O . ILE A 1 86 ? -2.886 6.577 -15.698 1.00 91.00 86 ILE A O 1
ATOM 677 N N . TYR A 1 87 ? -3.364 7.238 -13.606 1.00 91.50 87 TYR A N 1
ATOM 678 C CA . TYR A 1 87 ? -3.141 8.659 -13.891 1.00 91.50 87 TYR A CA 1
ATOM 679 C C . TYR A 1 87 ? -1.656 9.011 -14.047 1.00 91.50 87 TYR A C 1
ATOM 681 O O . TYR A 1 87 ? -1.316 9.922 -14.807 1.00 91.50 87 TYR A O 1
ATOM 689 N N . SER A 1 88 ? -0.761 8.313 -13.346 1.00 89.94 88 SER A N 1
ATOM 690 C CA . SER A 1 88 ? 0.677 8.580 -13.353 1.00 89.94 88 SER A CA 1
ATOM 691 C C . SER A 1 88 ? 1.421 7.870 -14.483 1.00 89.94 88 SER A C 1
ATOM 693 O O . SER A 1 88 ? 2.529 8.300 -14.811 1.00 89.94 88 SER A O 1
ATOM 695 N N . PHE A 1 89 ? 0.814 6.869 -15.131 1.00 89.19 89 PHE A N 1
ATOM 696 C CA . PHE A 1 89 ? 1.460 6.003 -16.122 1.00 89.19 89 PHE A CA 1
ATOM 697 C C . PHE A 1 89 ? 2.298 6.752 -17.166 1.00 89.19 89 PHE A C 1
ATOM 699 O O . PHE A 1 89 ? 3.492 6.504 -17.316 1.00 89.19 89 PHE A O 1
ATOM 706 N N . HIS A 1 90 ? 1.707 7.735 -17.852 1.00 86.88 90 HIS A N 1
ATOM 707 C CA . HIS A 1 90 ? 2.409 8.498 -18.890 1.00 86.88 90 HIS A CA 1
ATOM 708 C C . HIS A 1 90 ? 3.602 9.298 -18.349 1.00 86.88 90 HIS A C 1
ATOM 710 O O . HIS A 1 90 ? 4.576 9.526 -19.068 1.00 86.88 90 HIS A O 1
ATOM 716 N N . LYS A 1 91 ? 3.522 9.761 -17.096 1.00 87.81 91 LYS A N 1
ATOM 717 C CA . LYS A 1 91 ? 4.614 10.476 -16.427 1.00 87.81 91 LYS A CA 1
ATOM 718 C C . LYS A 1 91 ? 5.745 9.506 -16.084 1.00 87.81 91 LYS A C 1
ATOM 720 O O . LYS A 1 91 ? 6.902 9.812 -16.350 1.00 87.81 91 LYS A O 1
ATOM 725 N N . GLU A 1 92 ? 5.403 8.354 -15.516 1.00 85.75 92 GLU A N 1
ATOM 726 C CA . GLU A 1 92 ? 6.356 7.341 -15.049 1.00 85.75 92 GLU A CA 1
ATOM 727 C C . GLU A 1 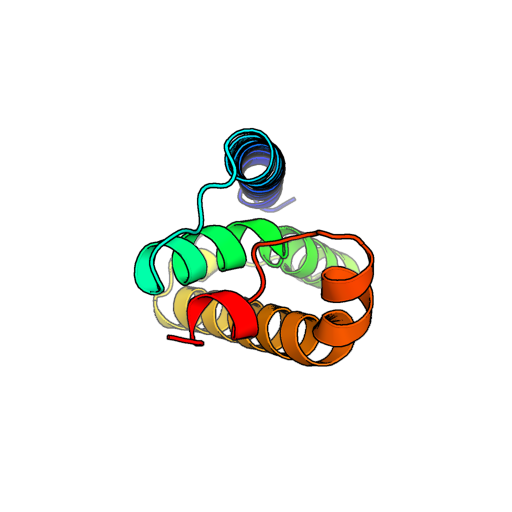92 ? 7.090 6.666 -16.212 1.00 85.75 92 GLU A C 1
ATOM 729 O O . GLU A 1 92 ? 8.318 6.591 -16.197 1.00 85.75 92 GLU A O 1
ATOM 734 N N . GLN A 1 93 ? 6.377 6.325 -17.291 1.00 82.44 93 GLN A N 1
ATOM 735 C CA . GLN A 1 93 ? 6.969 5.735 -18.494 1.00 82.44 93 GLN A CA 1
ATOM 736 C C . GLN A 1 93 ? 8.035 6.643 -19.130 1.00 82.44 93 GLN A C 1
ATOM 738 O O . GLN A 1 93 ? 9.072 6.169 -19.587 1.00 82.44 93 GLN A O 1
ATOM 743 N N . ARG A 1 94 ? 7.810 7.964 -19.138 1.00 80.88 94 ARG A N 1
ATOM 744 C CA . ARG A 1 94 ? 8.783 8.943 -19.656 1.00 80.88 94 ARG A CA 1
ATOM 745 C C . ARG A 1 94 ? 10.015 9.086 -18.769 1.00 80.88 94 ARG A C 1
ATOM 747 O O . ARG A 1 94 ? 11.078 9.432 -19.274 1.00 80.88 94 ARG A O 1
ATOM 754 N N . GLY A 1 95 ? 9.860 8.862 -17.467 1.00 73.56 95 GLY A N 1
ATOM 755 C CA . GLY A 1 95 ? 10.944 8.931 -16.491 1.00 73.56 95 GLY A CA 1
ATOM 756 C C . GLY A 1 95 ? 11.805 7.670 -16.430 1.00 73.56 95 GLY A C 1
ATOM 757 O O . GLY A 1 95 ? 12.806 7.678 -15.722 1.00 73.56 95 GLY A O 1
ATOM 758 N N . GLY A 1 96 ? 11.430 6.600 -17.144 1.00 68.00 96 GLY A N 1
ATOM 759 C CA . GLY A 1 96 ? 12.060 5.288 -16.988 1.00 68.00 96 GLY A CA 1
ATOM 760 C C . GLY A 1 96 ? 11.763 4.642 -15.630 1.00 68.00 96 GLY A C 1
ATOM 761 O O . GLY A 1 96 ? 12.487 3.744 -15.212 1.00 68.00 96 GLY A O 1
ATOM 762 N N . ASP A 1 97 ? 10.717 5.102 -14.936 1.00 65.25 97 ASP A N 1
ATOM 763 C CA . ASP A 1 97 ? 10.299 4.540 -13.658 1.00 65.25 97 ASP A CA 1
ATOM 764 C C . ASP A 1 97 ? 9.405 3.320 -13.900 1.00 65.25 97 ASP A C 1
ATOM 766 O O . ASP A 1 97 ? 8.378 3.396 -14.574 1.00 65.25 97 ASP A O 1
ATOM 770 N N . SER A 1 98 ? 9.780 2.185 -13.314 1.00 62.28 98 SER A N 1
ATOM 771 C CA . SER A 1 98 ? 8.869 1.059 -13.116 1.00 62.28 98 SER A CA 1
ATOM 772 C C . SER A 1 98 ? 9.211 0.389 -11.787 1.00 62.28 98 SER A C 1
ATOM 774 O O . SER A 1 98 ? 10.395 0.195 -11.496 1.00 62.28 98 SER A O 1
ATOM 776 N N . PRO A 1 99 ? 8.205 0.139 -10.930 1.00 71.38 99 PRO A N 1
ATOM 777 C CA . PRO A 1 99 ? 7.027 -0.642 -11.317 1.00 71.38 99 PRO A CA 1
ATOM 778 C C . PRO A 1 99 ? 5.673 0.093 -11.176 1.00 71.38 99 PRO A C 1
ATOM 780 O O . PRO A 1 99 ? 5.355 0.636 -10.119 1.00 71.38 99 PRO A O 1
ATOM 783 N N . ASN A 1 100 ? 4.865 0.048 -12.241 1.00 86.06 100 ASN A N 1
ATOM 784 C CA . ASN A 1 100 ? 3.470 0.515 -12.322 1.00 86.06 100 ASN A CA 1
ATOM 785 C C . ASN A 1 100 ? 2.564 -0.671 -12.702 1.00 86.06 100 ASN A C 1
ATOM 787 O O . ASN A 1 100 ? 3.001 -1.531 -13.474 1.00 86.06 100 ASN A O 1
ATOM 791 N N . LEU A 1 101 ? 1.314 -0.712 -12.221 1.00 88.25 101 LEU A N 1
ATOM 792 C CA . LEU A 1 101 ? 0.370 -1.798 -12.513 1.00 88.25 101 LEU A CA 1
ATOM 793 C C . LEU A 1 101 ? 0.271 -2.119 -14.009 1.00 88.25 101 LEU A C 1
ATOM 795 O O . LEU A 1 101 ? 0.283 -3.287 -14.389 1.00 88.25 101 LEU A O 1
ATOM 799 N N . ILE A 1 102 ? 0.194 -1.102 -14.868 1.00 86.12 102 ILE A N 1
ATOM 800 C CA . ILE A 1 102 ? 0.026 -1.306 -16.313 1.00 86.12 102 ILE A CA 1
ATOM 801 C C . ILE A 1 102 ? 1.245 -2.022 -16.905 1.00 86.12 102 ILE A C 1
ATOM 803 O O . ILE A 1 102 ? 1.074 -2.896 -17.746 1.00 86.12 102 ILE A O 1
ATOM 807 N N . CYS A 1 103 ? 2.458 -1.711 -16.438 1.00 85.56 103 CYS A N 1
ATOM 808 C CA . CYS A 1 103 ? 3.675 -2.392 -16.886 1.00 85.56 103 CYS A CA 1
ATOM 809 C C . 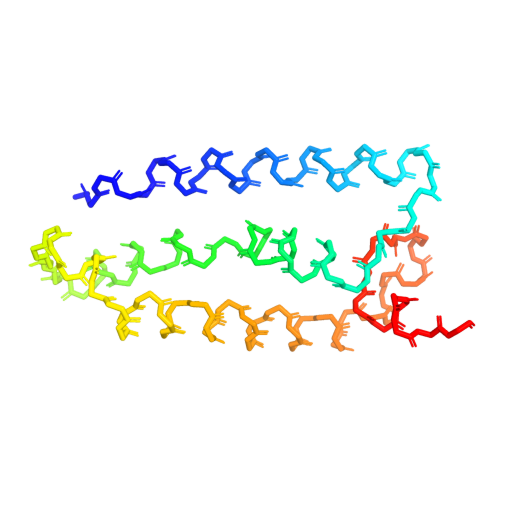CYS A 1 103 ? 3.704 -3.861 -16.456 1.00 85.56 103 CYS A C 1
ATOM 811 O O . CYS A 1 103 ? 4.170 -4.702 -17.211 1.00 85.56 103 CYS A O 1
ATOM 813 N N . VAL A 1 104 ? 3.211 -4.168 -15.254 1.00 86.56 104 VAL A N 1
ATOM 814 C CA . VAL A 1 104 ? 3.199 -5.536 -14.711 1.00 86.56 104 VAL A CA 1
ATOM 815 C C . VAL A 1 104 ? 2.116 -6.401 -15.373 1.00 86.56 104 VAL A C 1
ATOM 817 O O . VAL A 1 104 ? 2.274 -7.613 -15.482 1.00 86.56 104 VAL A O 1
ATOM 820 N N . LEU A 1 105 ? 1.015 -5.792 -15.828 1.00 86.50 105 LEU A N 1
ATOM 821 C CA . LEU A 1 105 ? -0.075 -6.483 -16.529 1.00 86.50 105 LEU A CA 1
ATOM 822 C C . LEU A 1 105 ? 0.151 -6.631 -18.041 1.00 86.50 105 LEU A C 1
ATOM 824 O O . LEU A 1 105 ? -0.574 -7.390 -18.688 1.00 86.50 105 LEU A O 1
ATOM 828 N N . GLN A 1 106 ? 1.094 -5.888 -18.621 1.00 75.44 106 GLN A N 1
ATOM 829 C CA . GLN A 1 106 ? 1.419 -5.989 -20.040 1.00 75.44 106 GLN A CA 1
ATOM 830 C C . GLN A 1 106 ? 2.354 -7.190 -20.289 1.00 75.44 106 GLN A C 1
ATOM 832 O O . GLN A 1 106 ? 3.362 -7.310 -19.596 1.00 75.44 106 GLN A O 1
ATOM 837 N N . PRO A 1 107 ? 2.013 -8.086 -21.237 1.00 54.66 107 PRO A N 1
ATOM 838 C CA . PRO A 1 107 ? 2.837 -9.241 -21.593 1.00 54.66 107 PRO A CA 1
ATOM 839 C C . PRO A 1 107 ? 4.106 -8.871 -22.370 1.00 54.66 107 PRO A C 1
ATOM 841 O O . PRO A 1 107 ? 4.091 -7.849 -23.097 1.00 54.66 107 PRO A O 1
#

Sequence (107 aa):
MSKGSIKDYFDWSASQIQQCSNRNINHLPTVDEFIIMRRCTVGAGMVEAMVEHSLNIDLPSYVFKDPVVISMSQAISDIISWSNDIYSFHKEQRGGDSPNLICVLQP

Mean predicted aligned error: 5.21 Å

Foldseek 3Di:
DQPQQVVLVVLQVVLVVVQVVCLVVVHDDALVVCLVSQLSNQSLSNVVVVVCVVVVHDDDNVCCVDPVVVVVSSVVSCVSQLVCLVVCVVVCVVVSRDDGNVVNPDD

Organism: NCBI:txid64659

Secondary structure (DSSP, 8-state):
--THHHHHHHHHHHHHHHHHHHHHTTPPPPHHHHHHHHHHHS-HHHHHHHHHHHTT----TTGGGSHHHHHHHHHHHHHHHHHHHHHHHHHHHHHT----HHHHH--